Protein AF-A0A1A8FJR5-F1 (afdb_monomer_lite)

Radius of gyration: 19.6 Å; chains: 1; bounding box: 47×23×48 Å

Sequence (75 aa):
LIEDTEDWQPRTGTTQSRSFRILAQLTGTDFMQDPDDENMKKSREKFLTEIQSPRYARLRDWHHDRSARALNIKV

Foldseek 3Di:
DDPPDDAQDDPPPDDDGPVVCVVCVVVVNNPPDDDDPVVVVVVVVVVVVVCVDPVVVVVVVVCVVVVCVVVVHDD

pLDDT: mean 81.81, std 14.22, range [49.28, 96.94]

Organism: NCBI:txid1143690

Secondary structure (DSSP, 8-state):
----SS--SPPTT-SS-HHHHHHHHHHT-TTSPPPPHHHHHHHHHHHHHHHTSHHHHHHHHHHHHHHHHHTT---

Structure (mmCIF, N/CA/C/O backbone):
data_AF-A0A1A8FJR5-F1
#
_entry.id   AF-A0A1A8FJR5-F1
#
loop_
_atom_site.group_PDB
_atom_site.id
_atom_site.type_symbol
_atom_site.label_atom_id
_atom_site.label_alt_id
_atom_site.label_comp_id
_atom_site.label_asym_id
_atom_site.label_entity_id
_atom_site.label_seq_id
_atom_site.pdbx_PDB_ins_code
_atom_site.Cartn_x
_atom_site.Cartn_y
_atom_site.Cartn_z
_atom_site.occupancy
_atom_site.B_iso_or_equiv
_atom_site.auth_seq_id
_atom_site.auth_comp_id
_atom_site.auth_asym_id
_atom_site.auth_atom_id
_atom_site.pdbx_PDB_model_num
ATOM 1 N N . LEU A 1 1 ? -33.445 6.041 6.212 1.00 51.19 1 LEU A N 1
ATOM 2 C CA . LEU A 1 1 ? -32.599 5.197 7.090 1.00 51.19 1 LEU A CA 1
ATOM 3 C C . LEU A 1 1 ? -31.359 4.769 6.323 1.00 51.19 1 LEU A C 1
ATOM 5 O O . LEU A 1 1 ? -31.096 3.590 6.154 1.00 51.19 1 LEU A O 1
ATOM 9 N N . ILE A 1 2 ? -30.651 5.758 5.795 1.00 49.28 2 ILE A N 1
ATOM 10 C CA . ILE A 1 2 ? -29.452 5.554 5.007 1.00 49.28 2 ILE A CA 1
ATOM 11 C C . ILE A 1 2 ? -28.505 6.664 5.466 1.00 49.28 2 ILE A C 1
ATOM 13 O O . ILE A 1 2 ? -28.462 7.741 4.886 1.00 49.28 2 ILE A O 1
ATOM 17 N N . GLU A 1 3 ? -27.826 6.424 6.590 1.00 54.53 3 GLU A N 1
ATOM 18 C CA . GLU A 1 3 ? -26.556 7.089 6.913 1.00 54.53 3 GLU A CA 1
ATOM 19 C C . GLU A 1 3 ? -25.455 6.467 6.029 1.00 54.53 3 GLU A C 1
ATOM 21 O O . GLU A 1 3 ? -24.441 5.963 6.514 1.00 54.53 3 GLU A O 1
ATOM 26 N N . ASP A 1 4 ? -25.685 6.426 4.714 1.00 56.12 4 ASP A N 1
ATOM 27 C CA . ASP A 1 4 ? -24.646 6.089 3.751 1.00 56.12 4 ASP A CA 1
ATOM 28 C C . ASP A 1 4 ? -23.839 7.363 3.548 1.00 56.12 4 ASP A C 1
ATOM 30 O O . ASP A 1 4 ? -24.353 8.328 2.989 1.00 56.12 4 ASP A O 1
ATOM 34 N N . THR A 1 5 ? -22.595 7.372 4.027 1.00 54.34 5 THR A N 1
ATOM 35 C CA . THR A 1 5 ? -21.378 7.772 3.278 1.00 54.34 5 THR A CA 1
ATOM 36 C C . THR A 1 5 ? -20.296 8.474 4.099 1.00 54.34 5 THR A C 1
ATOM 38 O O . THR A 1 5 ? -19.163 8.529 3.628 1.00 54.34 5 THR A O 1
ATOM 41 N N . GLU A 1 6 ? -20.540 8.938 5.325 1.00 53.25 6 GLU A N 1
ATOM 42 C CA . GLU A 1 6 ? -19.575 9.873 5.938 1.00 53.25 6 GLU A CA 1
ATOM 43 C C . GLU A 1 6 ? -18.376 9.251 6.679 1.00 53.25 6 GLU A C 1
ATOM 45 O O . GLU A 1 6 ? -17.519 9.998 7.134 1.00 53.25 6 GLU A O 1
ATOM 50 N N . ASP A 1 7 ? -18.251 7.920 6.808 1.00 57.06 7 ASP A N 1
ATOM 51 C CA . ASP A 1 7 ? -17.267 7.379 7.768 1.00 57.06 7 ASP A CA 1
ATOM 52 C C . ASP A 1 7 ? -16.760 5.953 7.479 1.00 57.06 7 ASP A C 1
ATOM 54 O O . ASP A 1 7 ? -16.820 5.040 8.307 1.00 57.06 7 ASP A O 1
ATOM 58 N N . TRP A 1 8 ? -16.264 5.728 6.260 1.00 61.81 8 TRP A N 1
ATOM 59 C CA . TRP A 1 8 ? -15.563 4.481 5.912 1.00 61.81 8 TRP A CA 1
ATOM 60 C C . TRP A 1 8 ? -14.170 4.383 6.551 1.00 61.81 8 TRP A C 1
ATOM 62 O O . TRP A 1 8 ? -13.582 3.299 6.597 1.00 61.81 8 TRP A O 1
ATOM 72 N N . GLN A 1 9 ? -13.637 5.502 7.044 1.00 61.53 9 GLN A N 1
ATOM 73 C CA . GLN A 1 9 ? -12.353 5.535 7.725 1.00 61.53 9 GLN A CA 1
ATOM 74 C C . GLN A 1 9 ? -12.476 4.959 9.145 1.00 61.53 9 GLN A C 1
ATOM 76 O O . GLN A 1 9 ? -13.506 5.122 9.802 1.00 61.53 9 GLN A O 1
ATOM 81 N N . PRO A 1 10 ? -11.442 4.264 9.645 1.00 59.28 10 PRO A N 1
ATOM 82 C CA . PRO A 1 10 ? -11.401 3.871 11.046 1.00 59.28 10 PRO A CA 1
ATOM 83 C C . PRO A 1 10 ? -11.457 5.129 11.926 1.00 59.28 10 PRO A C 1
ATOM 85 O O . PRO A 1 10 ? -10.667 6.054 11.729 1.00 59.28 10 PRO A O 1
ATOM 88 N N . ARG A 1 11 ? -12.380 5.186 12.895 1.00 60.91 11 ARG A N 1
ATOM 89 C CA . ARG A 1 11 ? -12.390 6.273 13.888 1.00 60.91 11 ARG A CA 1
ATOM 90 C C . ARG A 1 11 ? -11.155 6.178 14.785 1.00 60.91 11 ARG A C 1
ATOM 92 O O . ARG A 1 11 ? -10.629 5.093 15.028 1.00 60.91 11 ARG A O 1
ATOM 99 N N . THR A 1 12 ? -10.702 7.322 15.289 1.00 53.62 12 THR A N 1
ATOM 100 C CA . THR A 1 12 ? -9.532 7.450 16.166 1.00 53.62 12 THR A CA 1
ATOM 101 C C . THR A 1 12 ? -9.599 6.437 17.316 1.00 53.62 12 THR A C 1
ATOM 103 O O . THR A 1 12 ? -10.538 6.467 18.107 1.00 53.62 12 THR A O 1
ATOM 106 N N . GLY A 1 13 ? -8.616 5.534 17.397 1.00 60.53 13 GLY A N 1
ATOM 107 C CA . GLY A 1 13 ? -8.519 4.516 18.453 1.00 60.53 13 GLY A CA 1
ATOM 108 C C . GLY A 1 13 ? -8.960 3.104 18.063 1.00 60.53 13 GLY A C 1
ATOM 109 O O . GLY A 1 13 ? -9.032 2.242 18.933 1.00 60.53 13 GLY A O 1
ATOM 110 N N . THR A 1 14 ? -9.254 2.834 16.788 1.00 64.50 14 THR A N 1
ATOM 111 C CA . THR A 1 14 ? -9.569 1.471 16.355 1.00 64.50 14 THR A CA 1
ATOM 112 C C . THR A 1 14 ? -9.109 1.168 14.930 1.00 64.50 14 THR A C 1
ATOM 114 O O . THR A 1 14 ? -9.221 2.003 14.038 1.00 64.50 14 THR A O 1
ATOM 117 N N . THR A 1 15 ? -8.568 -0.032 14.725 1.00 66.88 15 THR A N 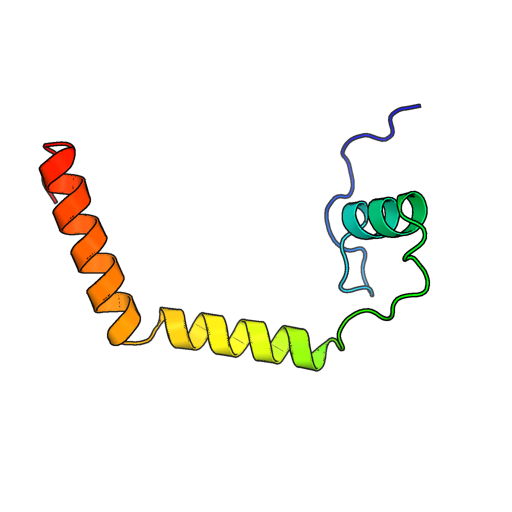1
ATOM 118 C CA . THR A 1 15 ? -7.815 -0.418 13.516 1.00 66.88 15 THR A CA 1
ATOM 119 C C . THR A 1 15 ? -8.699 -1.016 12.417 1.00 66.88 15 THR A C 1
ATOM 121 O O . THR A 1 15 ? -8.313 -1.082 11.251 1.00 66.88 15 THR A O 1
ATOM 124 N N . GLN A 1 16 ? -9.921 -1.409 12.769 1.00 73.69 16 GLN A N 1
ATOM 125 C CA . GLN A 1 16 ? -10.873 -2.065 11.875 1.00 73.69 16 GLN A CA 1
ATOM 126 C C . GLN A 1 16 ? -11.837 -1.042 11.243 1.00 73.69 16 GLN A C 1
ATOM 128 O O . GLN A 1 16 ? -12.180 -0.035 11.860 1.00 73.69 16 GLN A O 1
ATOM 133 N N . SER A 1 17 ? -12.307 -1.264 10.015 1.00 78.31 17 SER A N 1
ATOM 134 C CA . SER A 1 17 ? -13.261 -0.337 9.388 1.00 78.31 17 SER A CA 1
ATOM 135 C C . SER A 1 17 ? -14.671 -0.492 9.970 1.00 78.31 17 SER A C 1
ATOM 137 O O . SER A 1 17 ? -15.079 -1.584 10.377 1.00 78.31 17 SER A O 1
ATOM 139 N N . ARG A 1 18 ? -15.460 0.593 9.964 1.00 77.81 18 ARG A N 1
ATOM 140 C CA . ARG A 1 18 ? -16.873 0.553 10.384 1.00 77.81 18 ARG A CA 1
ATOM 141 C C . ARG A 1 18 ? -17.672 -0.450 9.549 1.00 77.81 18 ARG A C 1
ATOM 143 O O . ARG A 1 18 ? -18.423 -1.237 10.114 1.00 77.81 18 ARG A O 1
ATOM 150 N N . SER A 1 19 ? -17.473 -0.468 8.229 1.00 84.25 19 SER A N 1
ATOM 151 C CA . SER A 1 19 ? -18.157 -1.406 7.329 1.00 84.25 19 SER A CA 1
ATOM 152 C C . SER A 1 19 ? -17.874 -2.859 7.696 1.00 84.25 19 SER A C 1
ATOM 154 O O . SER A 1 19 ? -18.788 -3.676 7.704 1.00 84.25 19 SER A O 1
ATOM 156 N N . PHE A 1 20 ? -16.631 -3.182 8.057 1.00 83.50 20 PHE A N 1
ATOM 157 C CA . PHE A 1 20 ? -16.280 -4.537 8.463 1.00 83.50 20 PHE A CA 1
ATOM 158 C C . PHE A 1 20 ? -16.902 -4.914 9.819 1.00 83.50 20 PHE A C 1
ATOM 160 O O . PHE A 1 20 ? -17.374 -6.035 9.971 1.00 83.50 20 PHE A O 1
ATOM 167 N N . ARG A 1 21 ? -17.023 -3.977 10.772 1.00 82.75 21 ARG A N 1
ATOM 168 C CA . ARG A 1 21 ? -17.781 -4.218 12.020 1.00 82.75 21 ARG A CA 1
ATOM 169 C C . ARG A 1 21 ? -19.260 -4.456 11.798 1.00 82.75 21 ARG A C 1
ATOM 171 O O . ARG A 1 21 ? -19.837 -5.327 12.439 1.00 82.75 21 ARG A O 1
ATOM 178 N N . ILE A 1 22 ? -19.872 -3.688 10.899 1.00 88.00 22 ILE A N 1
ATOM 179 C CA . ILE A 1 22 ? -21.274 -3.889 10.526 1.00 88.00 22 ILE A CA 1
ATOM 180 C C . ILE A 1 22 ? -21.441 -5.289 9.926 1.00 88.00 22 ILE A C 1
ATOM 182 O O . ILE A 1 22 ? -22.346 -6.018 10.323 1.00 88.00 22 ILE A O 1
ATOM 186 N N . LEU A 1 23 ? -20.535 -5.700 9.030 1.00 88.88 23 LEU A N 1
ATOM 187 C CA . LEU A 1 23 ? -20.522 -7.066 8.504 1.00 88.88 23 LEU A CA 1
ATOM 188 C C . LEU A 1 23 ? -20.377 -8.098 9.626 1.00 88.88 23 LEU A C 1
ATOM 190 O O . LEU A 1 23 ? -21.127 -9.069 9.641 1.00 88.88 23 LEU A O 1
ATOM 194 N N . ALA A 1 24 ? -19.486 -7.884 10.595 1.00 89.38 24 ALA A N 1
ATOM 195 C CA . ALA A 1 24 ? -19.318 -8.808 11.711 1.00 89.38 24 ALA A CA 1
ATOM 196 C C . ALA A 1 24 ? -20.613 -8.978 12.525 1.00 89.38 24 ALA A C 1
ATOM 198 O O . ALA A 1 24 ? -20.999 -10.103 12.819 1.00 89.38 24 ALA A O 1
ATOM 199 N N . GLN A 1 25 ? -21.344 -7.896 12.799 1.00 88.62 25 GLN A N 1
ATOM 200 C CA . GLN A 1 25 ? -22.647 -7.969 13.474 1.00 88.62 25 GLN A CA 1
ATOM 201 C C . GLN A 1 25 ? -23.700 -8.712 12.642 1.00 88.62 25 GLN A C 1
ATOM 203 O O . GLN A 1 25 ? -24.417 -9.558 13.169 1.00 88.62 25 GLN A O 1
ATOM 208 N N . LEU A 1 26 ? -23.776 -8.436 11.336 1.00 92.62 26 LEU A N 1
ATOM 209 C CA . LEU A 1 26 ? -24.718 -9.104 10.429 1.00 92.62 26 LEU A CA 1
ATOM 210 C C . LEU A 1 26 ? -24.447 -10.607 10.302 1.00 92.62 26 LEU A C 1
ATOM 212 O O . LEU A 1 26 ? -25.378 -11.389 10.132 1.00 92.62 26 LEU A O 1
ATOM 216 N N . THR A 1 27 ? -23.176 -11.000 10.375 1.00 93.94 27 THR A N 1
ATOM 217 C CA . THR A 1 27 ? -22.743 -12.396 10.218 1.00 93.94 27 THR A CA 1
ATOM 218 C C . THR A 1 27 ? -22.625 -13.129 11.559 1.00 93.94 27 THR A C 1
ATOM 220 O O . THR A 1 27 ? -22.345 -14.325 11.574 1.00 93.94 27 THR A O 1
ATOM 223 N N . GLY A 1 28 ? -22.838 -12.434 12.682 1.00 92.12 28 GLY A N 1
ATOM 224 C CA . GLY A 1 28 ? -22.671 -12.986 14.027 1.00 92.12 28 GLY A CA 1
ATOM 225 C C . GLY A 1 28 ? -21.223 -13.357 14.346 1.00 92.12 28 GLY A C 1
ATOM 226 O O . GLY A 1 28 ? -20.983 -14.380 14.970 1.00 92.12 28 GLY A O 1
ATOM 227 N N . THR A 1 29 ? -20.255 -12.575 13.869 1.00 90.44 29 THR A N 1
ATOM 228 C CA . THR A 1 29 ? -18.813 -12.744 14.120 1.00 90.44 29 THR A CA 1
ATOM 229 C C . THR A 1 29 ? -18.218 -11.556 14.879 1.00 90.44 29 THR A C 1
ATOM 231 O O . THR A 1 29 ? -17.015 -11.316 14.830 1.00 90.44 29 THR A O 1
ATOM 234 N N . ASP A 1 30 ? -19.052 -10.780 15.563 1.00 85.12 30 ASP A N 1
ATOM 235 C CA . ASP A 1 30 ? -18.682 -9.601 16.353 1.00 85.12 30 ASP A CA 1
ATOM 236 C C . ASP A 1 30 ? -17.852 -9.935 17.604 1.00 85.12 30 ASP A C 1
ATOM 238 O O . ASP A 1 30 ? -17.151 -9.074 18.129 1.00 85.12 30 ASP A O 1
ATOM 242 N N . PHE A 1 31 ? -17.873 -11.194 18.046 1.00 82.31 31 PHE A N 1
ATOM 243 C CA . PHE A 1 31 ? -17.027 -11.708 19.126 1.00 82.31 31 PHE A CA 1
ATOM 244 C C . PHE A 1 31 ? -15.608 -12.090 18.676 1.00 82.31 31 PHE A C 1
ATOM 246 O O . PHE A 1 31 ? -14.767 -12.418 19.517 1.00 82.31 31 PHE A O 1
ATOM 253 N N . MET A 1 32 ? -15.335 -12.129 17.366 1.00 83.75 32 MET A N 1
ATOM 254 C CA . MET A 1 32 ? -14.007 -12.480 16.868 1.00 83.75 32 MET A CA 1
ATOM 255 C C . MET A 1 32 ? -13.040 -11.331 17.162 1.00 83.75 32 MET A C 1
ATOM 257 O O . MET A 1 32 ? -13.286 -10.189 16.782 1.00 83.75 32 MET A O 1
ATOM 261 N N . GLN A 1 33 ? -11.939 -11.639 17.849 1.00 72.81 33 GLN A N 1
ATOM 262 C CA . GLN A 1 33 ? -10.917 -10.650 18.173 1.00 72.81 33 GLN A CA 1
ATOM 263 C C . GLN A 1 33 ? -10.225 -10.165 16.895 1.00 72.81 33 GLN A C 1
ATOM 265 O O . GLN A 1 33 ? -9.825 -10.971 16.048 1.00 72.81 33 GLN A O 1
ATOM 270 N N . ASP A 1 34 ? -10.062 -8.848 16.778 1.00 72.38 34 ASP A N 1
ATOM 271 C CA . ASP A 1 34 ? -9.268 -8.2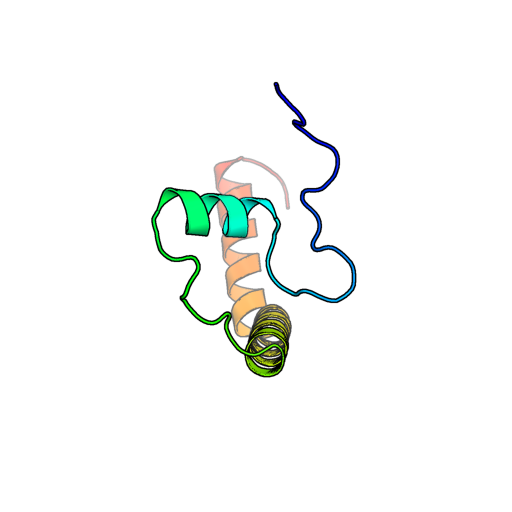54 15.710 1.00 72.38 34 ASP A CA 1
ATOM 272 C C . ASP A 1 34 ? -7.805 -8.721 15.782 1.00 72.38 34 ASP A C 1
ATOM 274 O O . ASP A 1 34 ? -7.272 -8.925 16.877 1.00 72.38 34 ASP A O 1
ATOM 278 N N . PRO A 1 35 ? -7.123 -8.893 14.636 1.00 68.06 35 PRO A N 1
ATOM 279 C CA . PRO A 1 35 ? -5.693 -9.160 14.641 1.00 68.06 35 PRO A CA 1
ATOM 280 C C . PRO A 1 35 ? -4.950 -8.022 15.353 1.00 68.06 35 PRO A C 1
ATOM 282 O O . PRO A 1 35 ? -5.204 -6.854 15.066 1.00 68.06 35 PRO A O 1
ATOM 285 N N . ASP A 1 36 ? -4.011 -8.367 16.241 1.00 75.81 36 ASP A N 1
ATOM 286 C CA . ASP A 1 36 ? -3.235 -7.381 17.002 1.00 75.81 36 ASP A CA 1
ATOM 287 C C . ASP A 1 36 ? -2.613 -6.308 16.093 1.00 75.81 36 ASP A C 1
ATOM 289 O O . ASP A 1 36 ? -2.025 -6.614 15.046 1.00 75.81 36 ASP A O 1
ATOM 293 N N . ASP A 1 37 ? -2.662 -5.051 16.544 1.00 75.94 37 ASP A N 1
ATOM 294 C CA . ASP A 1 37 ? -2.134 -3.885 15.821 1.00 75.94 37 ASP A CA 1
ATOM 295 C C . ASP A 1 37 ? -0.679 -4.069 15.384 1.00 75.94 37 ASP A C 1
ATOM 297 O O . ASP A 1 37 ? -0.288 -3.667 14.285 1.00 75.94 37 ASP A O 1
ATOM 301 N N . GLU A 1 38 ? 0.133 -4.721 16.213 1.00 75.38 38 GLU A N 1
ATOM 302 C CA . GLU A 1 38 ? 1.532 -5.010 15.899 1.00 75.38 38 GLU A CA 1
ATOM 303 C C . GLU A 1 38 ? 1.681 -6.012 14.750 1.00 75.38 38 GLU A C 1
ATOM 305 O O . GLU A 1 38 ? 2.573 -5.878 13.907 1.00 75.38 38 GLU A O 1
ATOM 310 N N . ASN A 1 39 ? 0.772 -6.982 14.641 1.00 81.06 39 ASN A N 1
ATOM 311 C CA . ASN A 1 39 ? 0.773 -7.921 13.527 1.00 81.06 39 ASN A CA 1
ATOM 312 C C . ASN A 1 39 ? 0.358 -7.229 12.220 1.00 81.06 39 ASN A C 1
ATOM 314 O O . ASN A 1 39 ? 0.958 -7.473 11.167 1.00 81.06 39 ASN A O 1
ATOM 318 N N . MET A 1 40 ? -0.604 -6.302 12.282 1.00 79.88 40 MET A N 1
ATOM 319 C CA . MET A 1 40 ? -0.970 -5.471 11.132 1.00 79.88 40 MET A CA 1
ATOM 320 C C . MET A 1 40 ? 0.174 -4.554 10.693 1.00 79.88 40 MET A C 1
ATOM 322 O O . MET A 1 40 ? 0.501 -4.520 9.503 1.00 79.88 40 MET A O 1
ATOM 326 N N . LYS A 1 41 ? 0.831 -3.857 11.629 1.00 83.12 41 LYS A N 1
ATOM 327 C CA . LYS A 1 41 ? 2.001 -3.012 11.335 1.00 83.12 41 LYS A CA 1
ATOM 328 C C . LYS A 1 41 ? 3.121 -3.820 10.687 1.00 83.12 41 LYS A C 1
ATOM 330 O O . LYS A 1 41 ? 3.601 -3.445 9.619 1.00 83.12 41 LYS A O 1
ATOM 335 N N . LYS A 1 42 ? 3.468 -4.974 11.264 1.00 86.44 42 LYS A N 1
ATOM 336 C CA . LYS A 1 42 ? 4.497 -5.876 10.730 1.00 86.44 42 LYS A CA 1
ATOM 337 C C . LYS A 1 42 ? 4.139 -6.416 9.347 1.00 86.44 42 LYS A C 1
ATOM 339 O O . LYS A 1 42 ? 5.002 -6.521 8.479 1.00 86.44 42 LYS A O 1
ATOM 344 N N . SER A 1 43 ? 2.874 -6.762 9.120 1.00 86.88 43 SER A N 1
ATOM 345 C CA . SER A 1 43 ? 2.399 -7.230 7.812 1.00 86.88 43 SER A CA 1
ATOM 346 C C . SER A 1 43 ? 2.488 -6.125 6.759 1.00 86.88 43 SER A C 1
ATOM 348 O O . SER A 1 43 ? 2.963 -6.368 5.649 1.00 86.88 43 SER A O 1
ATOM 350 N N . ARG A 1 44 ? 2.120 -4.892 7.124 1.00 87.44 44 ARG A N 1
ATOM 351 C CA . ARG A 1 44 ? 2.269 -3.714 6.264 1.00 87.44 44 ARG A CA 1
ATOM 352 C C . ARG A 1 44 ? 3.734 -3.429 5.941 1.00 87.44 44 ARG A C 1
ATOM 354 O O . ARG A 1 44 ? 4.058 -3.185 4.786 1.00 87.44 44 ARG A O 1
ATOM 361 N N . GLU A 1 45 ? 4.622 -3.490 6.925 1.00 91.31 45 GLU A N 1
ATOM 362 C CA . GLU A 1 45 ? 6.060 -3.283 6.728 1.00 91.31 45 GLU A CA 1
ATOM 363 C C . GLU A 1 45 ? 6.671 -4.341 5.796 1.00 91.31 45 GLU A C 1
ATOM 365 O O . GLU A 1 45 ? 7.365 -4.004 4.834 1.00 91.31 45 GLU A O 1
ATOM 370 N N . LYS A 1 46 ? 6.346 -5.623 6.006 1.00 91.44 46 LYS A N 1
ATOM 371 C CA . LYS A 1 46 ? 6.750 -6.716 5.105 1.00 91.44 46 LYS A CA 1
ATOM 372 C C . LYS A 1 46 ? 6.272 -6.490 3.673 1.00 91.44 46 LYS A C 1
ATOM 374 O O . LYS A 1 46 ? 7.009 -6.726 2.724 1.00 91.44 46 LYS A O 1
ATOM 379 N N . PHE A 1 47 ? 5.041 -6.020 3.507 1.00 92.38 47 PHE A N 1
ATOM 380 C CA . PHE A 1 47 ? 4.505 -5.717 2.187 1.00 92.38 47 PHE A CA 1
ATOM 381 C C . PHE A 1 47 ? 5.250 -4.556 1.515 1.00 92.38 47 PHE A C 1
ATOM 383 O O . PHE A 1 47 ? 5.630 -4.655 0.350 1.00 92.38 47 PHE A O 1
ATOM 390 N N . LEU A 1 48 ? 5.507 -3.471 2.251 1.00 92.44 48 LEU A N 1
ATOM 391 C CA . LEU A 1 48 ? 6.241 -2.315 1.730 1.00 92.44 48 LEU A CA 1
ATOM 392 C C . LEU A 1 48 ? 7.681 -2.672 1.347 1.00 92.44 48 LEU A C 1
ATOM 394 O O . LEU A 1 48 ? 8.162 -2.235 0.302 1.00 92.44 48 LEU A O 1
ATOM 398 N N . THR A 1 49 ? 8.349 -3.491 2.157 1.00 92.19 49 THR A N 1
ATOM 399 C CA . THR A 1 49 ? 9.702 -3.981 1.860 1.00 92.19 49 THR A CA 1
ATOM 400 C C . THR A 1 49 ? 9.716 -4.912 0.646 1.00 92.19 49 THR A C 1
ATOM 402 O O . THR A 1 49 ? 10.587 -4.770 -0.211 1.00 92.19 49 THR A O 1
ATOM 405 N N . GLU A 1 50 ? 8.719 -5.787 0.485 1.00 92.44 50 GLU A N 1
ATOM 406 C CA . GLU A 1 50 ? 8.591 -6.629 -0.714 1.00 92.44 50 GLU A CA 1
ATOM 407 C C . GLU A 1 50 ? 8.327 -5.799 -1.982 1.00 92.44 50 GLU A C 1
ATOM 409 O O . GLU A 1 50 ? 8.904 -6.086 -3.027 1.00 92.44 50 GLU A O 1
ATOM 414 N N . ILE A 1 51 ? 7.538 -4.719 -1.914 1.00 92.62 51 ILE A N 1
ATOM 415 C CA . ILE A 1 51 ? 7.331 -3.810 -3.061 1.00 92.62 51 ILE A CA 1
ATOM 416 C C . ILE A 1 51 ? 8.633 -3.129 -3.499 1.00 92.62 51 ILE A C 1
ATOM 418 O O . 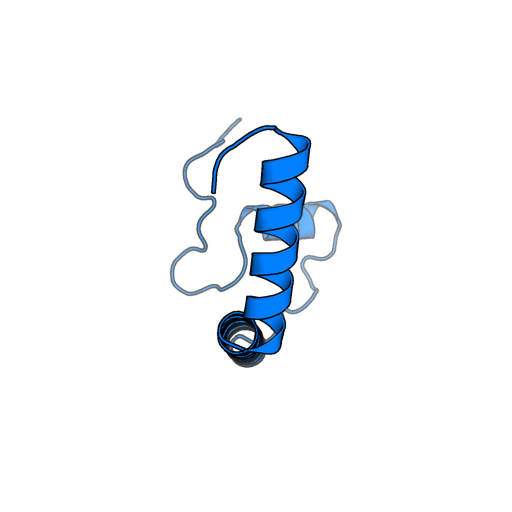ILE A 1 51 ? 8.812 -2.830 -4.685 1.00 92.62 51 ILE A O 1
ATOM 422 N N . GLN A 1 52 ? 9.532 -2.865 -2.554 1.00 92.50 52 GLN A N 1
ATOM 423 C CA . GLN A 1 52 ? 10.850 -2.287 -2.823 1.00 92.50 52 GLN A CA 1
ATOM 424 C C . GLN A 1 52 ? 11.884 -3.347 -3.233 1.00 92.50 52 GLN A C 1
ATOM 426 O O . GLN A 1 52 ? 12.996 -3.004 -3.631 1.00 92.50 52 GLN A O 1
ATOM 431 N N . SER A 1 53 ? 11.531 -4.634 -3.174 1.00 95.12 53 SER A N 1
ATOM 432 C CA . SER A 1 53 ? 12.432 -5.731 -3.506 1.00 95.12 53 SER A CA 1
ATOM 433 C C . SER A 1 53 ? 12.793 -5.742 -4.999 1.00 95.12 53 SER A C 1
ATOM 435 O O . SER A 1 53 ? 11.911 -5.586 -5.856 1.00 95.12 53 SER A O 1
ATOM 437 N N . PRO A 1 54 ? 14.054 -6.066 -5.354 1.00 96.62 54 PRO A N 1
ATOM 438 C CA . PRO A 1 54 ? 14.460 -6.284 -6.744 1.00 96.62 54 PRO A CA 1
ATOM 439 C C . PRO A 1 54 ? 13.623 -7.351 -7.460 1.00 96.62 54 PRO A C 1
ATOM 441 O O . PRO A 1 54 ? 13.456 -7.317 -8.680 1.00 96.62 54 PRO A O 1
ATOM 444 N N . ARG A 1 55 ? 13.079 -8.323 -6.713 1.00 95.50 55 ARG A N 1
ATOM 445 C CA . ARG A 1 55 ? 12.183 -9.341 -7.271 1.00 95.5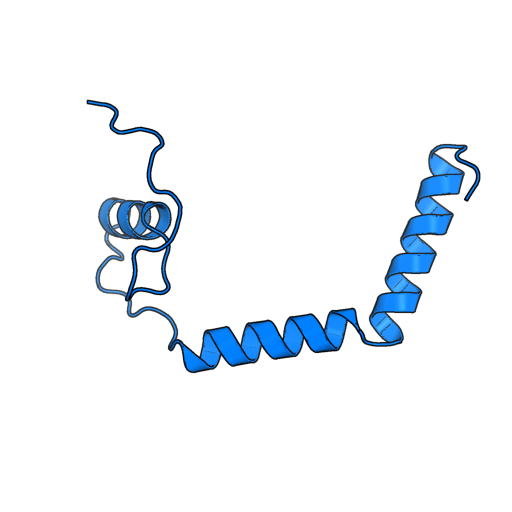0 55 ARG A CA 1
ATOM 446 C C . ARG A 1 55 ? 10.884 -8.717 -7.781 1.00 95.50 55 ARG A C 1
ATOM 448 O O . ARG A 1 55 ? 10.496 -9.010 -8.911 1.00 95.50 55 ARG A O 1
ATOM 455 N N . TYR A 1 56 ? 10.244 -7.872 -6.975 1.00 96.19 56 TYR A N 1
ATOM 456 C CA . TYR A 1 56 ? 8.999 -7.209 -7.351 1.00 96.19 56 TYR A CA 1
ATOM 457 C C . TYR A 1 56 ? 9.216 -6.207 -8.488 1.00 96.19 56 TYR A C 1
ATOM 459 O O . TYR A 1 56 ? 8.405 -6.170 -9.407 1.00 96.19 56 TYR A O 1
ATOM 467 N N . ALA A 1 57 ? 10.331 -5.464 -8.482 1.00 95.25 57 ALA A N 1
ATOM 468 C CA . ALA A 1 57 ? 10.688 -4.556 -9.576 1.00 95.25 57 ALA A CA 1
ATOM 469 C C . ALA A 1 57 ? 10.718 -5.281 -10.933 1.00 95.25 57 ALA A C 1
ATOM 471 O O . ALA A 1 57 ? 10.009 -4.892 -11.855 1.00 95.25 57 ALA A O 1
ATOM 472 N N . ARG A 1 58 ? 11.418 -6.423 -11.019 1.00 96.75 58 ARG A N 1
ATOM 473 C CA . ARG A 1 58 ? 11.465 -7.230 -12.253 1.00 96.75 58 ARG A CA 1
ATOM 474 C C . ARG A 1 58 ? 10.093 -7.724 -12.704 1.00 96.75 58 ARG A C 1
ATOM 476 O O . ARG A 1 58 ? 9.804 -7.721 -13.896 1.00 96.75 58 ARG A O 1
ATOM 483 N N . LEU A 1 59 ? 9.256 -8.171 -11.766 1.00 96.38 59 LEU A N 1
ATOM 484 C CA . LEU A 1 59 ? 7.904 -8.632 -12.084 1.00 96.38 59 LEU A CA 1
ATOM 485 C C . LEU A 1 59 ? 7.040 -7.478 -12.614 1.00 96.38 59 LEU A C 1
ATOM 487 O O . LEU A 1 59 ? 6.343 -7.640 -13.614 1.00 96.38 59 LEU A O 1
ATOM 491 N N . ARG A 1 60 ? 7.122 -6.312 -11.968 1.00 95.56 60 ARG A N 1
ATOM 492 C CA . ARG A 1 60 ? 6.427 -5.087 -12.371 1.00 95.56 60 ARG A CA 1
ATOM 493 C C . ARG A 1 60 ? 6.824 -4.670 -13.789 1.00 95.56 60 ARG A C 1
ATOM 495 O O . ARG A 1 60 ? 5.944 -4.488 -14.624 1.00 95.56 60 ARG A O 1
ATOM 502 N N . ASP A 1 61 ? 8.123 -4.606 -14.074 1.00 96.38 61 ASP A N 1
ATOM 503 C CA . ASP A 1 61 ? 8.645 -4.203 -15.385 1.00 96.38 61 ASP A CA 1
ATOM 504 C C . ASP A 1 61 ? 8.241 -5.188 -16.487 1.00 96.38 61 ASP A C 1
ATOM 506 O O . ASP A 1 61 ? 7.825 -4.779 -17.572 1.00 96.38 61 ASP A O 1
ATOM 510 N N . TRP A 1 62 ? 8.274 -6.492 -16.193 1.00 96.69 62 TRP A N 1
ATOM 511 C CA . TRP A 1 62 ? 7.805 -7.519 -17.123 1.00 96.69 62 TRP A CA 1
ATOM 512 C C . TRP A 1 62 ? 6.325 -7.343 -17.478 1.00 96.69 62 TRP A C 1
ATOM 514 O O . TRP A 1 62 ? 5.950 -7.400 -18.651 1.00 96.69 62 TRP A O 1
ATOM 524 N N . HIS A 1 63 ? 5.477 -7.104 -16.474 1.00 96.94 63 HIS A N 1
ATOM 525 C CA . HIS A 1 63 ? 4.058 -6.850 -16.706 1.00 96.94 63 HIS A CA 1
ATOM 526 C C . HIS A 1 63 ? 3.834 -5.552 -17.486 1.00 96.94 63 HIS A C 1
ATOM 528 O O . HIS A 1 63 ? 2.975 -5.537 -18.369 1.00 96.94 63 HIS A O 1
ATOM 534 N N . HIS A 1 64 ? 4.592 -4.489 -17.201 1.00 95.44 64 HIS A N 1
ATOM 535 C CA . HIS A 1 64 ? 4.498 -3.219 -17.921 1.00 95.44 64 HIS A CA 1
ATOM 536 C C . HIS A 1 64 ? 4.841 -3.372 -19.407 1.00 95.44 64 HIS A C 1
ATOM 538 O O . HIS A 1 64 ? 4.015 -3.014 -20.245 1.00 95.44 64 HIS A O 1
ATOM 544 N N . ASP A 1 65 ? 5.990 -3.964 -19.748 1.00 94.56 65 ASP A N 1
ATOM 545 C CA . ASP A 1 65 ? 6.394 -4.177 -21.147 1.00 94.56 65 ASP A CA 1
ATOM 546 C C . ASP A 1 65 ? 5.401 -5.089 -21.885 1.00 94.56 65 ASP A C 1
ATOM 548 O O . ASP A 1 65 ? 4.943 -4.765 -22.983 1.00 94.56 65 ASP A O 1
ATOM 552 N N . ARG A 1 66 ? 4.973 -6.192 -21.251 1.00 93.56 66 ARG A N 1
ATOM 553 C CA . ARG A 1 66 ? 3.968 -7.095 -21.832 1.00 93.56 66 ARG A CA 1
ATOM 554 C C . ARG A 1 66 ? 2.648 -6.377 -22.109 1.00 93.56 66 ARG A C 1
ATOM 556 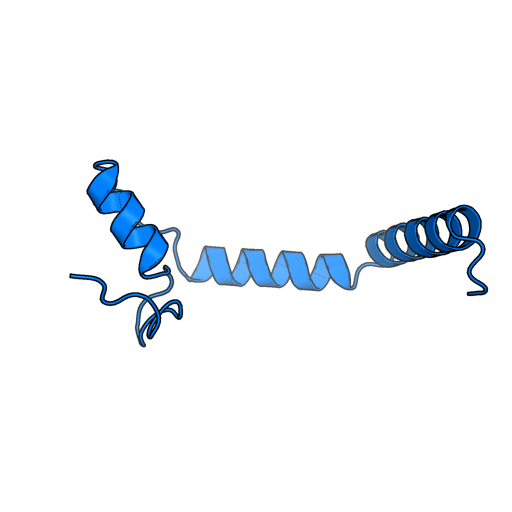O O . ARG A 1 66 ? 2.062 -6.573 -23.173 1.00 93.56 66 ARG A O 1
ATOM 563 N N . SER A 1 67 ? 2.174 -5.578 -21.156 1.00 94.88 67 SER A N 1
ATOM 564 C CA . SER A 1 67 ? 0.900 -4.861 -21.276 1.00 94.88 67 SER A CA 1
ATOM 565 C C . SER A 1 67 ? 0.980 -3.773 -22.338 1.00 94.88 67 SER A C 1
ATOM 567 O O . SER A 1 67 ? 0.079 -3.656 -23.162 1.00 94.88 67 SER A O 1
ATOM 569 N N . ALA A 1 68 ? 2.080 -3.023 -22.379 1.00 94.81 68 ALA A N 1
ATOM 570 C CA . ALA A 1 68 ? 2.277 -1.981 -23.372 1.00 94.81 68 ALA A CA 1
ATOM 571 C C . ALA A 1 68 ? 2.304 -2.541 -24.797 1.00 94.81 68 ALA A C 1
ATOM 573 O O . ALA A 1 68 ? 1.628 -2.008 -25.674 1.00 94.81 68 ALA A O 1
ATOM 574 N N . ARG A 1 69 ? 2.982 -3.677 -25.018 1.00 92.88 69 ARG A N 1
ATOM 575 C CA . ARG A 1 69 ? 2.957 -4.377 -26.312 1.00 92.88 69 ARG A CA 1
ATOM 576 C C . ARG A 1 69 ? 1.559 -4.851 -26.688 1.00 92.88 69 ARG A C 1
ATOM 578 O O . ARG A 1 69 ? 1.153 -4.662 -27.828 1.00 92.88 69 ARG A O 1
ATOM 585 N N . ALA A 1 70 ? 0.829 -5.449 -25.744 1.00 94.69 70 ALA A N 1
ATOM 586 C CA . ALA A 1 70 ? -0.532 -5.931 -25.981 1.00 94.69 70 ALA A CA 1
ATOM 587 C C . ALA A 1 70 ? -1.511 -4.797 -26.324 1.00 94.69 70 ALA A C 1
ATOM 589 O O . ALA A 1 70 ? -2.470 -5.016 -27.057 1.00 94.69 70 ALA A O 1
ATOM 590 N N . LEU A 1 71 ? -1.262 -3.596 -25.800 1.00 94.06 71 LEU A N 1
ATOM 591 C CA . LEU A 1 71 ? -2.092 -2.411 -26.007 1.00 94.06 71 LEU A CA 1
ATOM 592 C C . LEU A 1 71 ? -1.540 -1.460 -27.084 1.00 94.06 71 LEU A C 1
ATOM 594 O O . LEU A 1 71 ? -2.092 -0.379 -27.269 1.00 94.06 71 LEU A O 1
ATOM 598 N N . ASN A 1 72 ? -0.460 -1.829 -27.786 1.00 90.75 72 ASN A N 1
ATOM 599 C CA . ASN A 1 72 ? 0.239 -0.977 -28.759 1.00 90.75 72 ASN A CA 1
ATOM 600 C C . ASN A 1 72 ? 0.651 0.408 -28.208 1.00 90.75 72 ASN A C 1
ATOM 602 O O . ASN A 1 72 ? 0.727 1.393 -28.946 1.00 90.75 72 ASN A O 1
ATOM 606 N N . ILE A 1 73 ? 0.953 0.483 -26.913 1.00 86.12 73 ILE A N 1
ATOM 607 C CA . ILE A 1 73 ? 1.432 1.689 -26.235 1.00 86.12 73 ILE A CA 1
ATOM 608 C C . ILE A 1 73 ? 2.963 1.698 -26.300 1.00 86.12 73 ILE A C 1
ATOM 610 O O . ILE A 1 73 ? 3.608 0.681 -26.045 1.00 86.12 73 ILE A O 1
ATOM 614 N N . LYS A 1 74 ? 3.565 2.842 -26.642 1.00 77.25 74 LYS A N 1
ATOM 615 C CA . LYS A 1 74 ? 5.015 3.030 -26.493 1.00 77.25 74 LYS A CA 1
ATOM 616 C C . LYS A 1 74 ? 5.327 3.273 -25.016 1.00 77.25 74 LYS A C 1
ATOM 618 O O . LYS A 1 74 ? 4.784 4.215 -24.443 1.00 77.25 74 LYS A O 1
ATOM 623 N N . VAL A 1 75 ? 6.155 2.405 -24.438 1.00 66.19 75 VAL A N 1
ATOM 624 C CA . VAL A 1 75 ? 6.781 2.600 -23.118 1.00 66.19 75 VAL A CA 1
ATOM 625 C C . VAL A 1 75 ? 7.933 3.581 -23.247 1.00 66.19 75 VAL A C 1
ATOM 627 O O . VAL A 1 75 ? 8.650 3.484 -24.271 1.00 66.19 75 VAL A O 1
#

=== Feature glossary ===
The record interleaves many kinds of information about one protein. Here is each kind framed as the question it answers.

Q: Are the domains correctly placed relative to each other?
A: Predicted aligned error is AlphaFold's pairwise confidence. Unlike pLDDT (per-residue), PAE is per-residue-pair and captures whether two parts of the structure are correctly placed relative to each other. Units are ångströms of expected positional error.

Q: Which residues are in helices, strands, or loops?
A: Eight-state secondary structure (DSSP): H is the canonical α-helix, G the tighter 3₁₀-helix, I the wider π-helix; E/B are β-structure, T and S are turns and bends, and '-' is everything else. DSSP derives these from the pattern of main-chain N–H···O=C hydrogen bonds, not from the sequence.

Q: What if only a Cα trace is available?
A: P-SEA three-state annotation labels each residue as helix, strand, or coil based purely on the geometry of the Cα trace. It serves as a fallback when the full backbone (and thus DSSP) is unavailable.

Q: What are the backbone torsion angles?
A: φ (phi) and ψ (psi) are the two rotatable backbone dihedrals per residue: φ is the C(i-1)–N–Cα–C torsion, ψ is the N–Cα–C–N(i+1) torsion, both in degrees on (−180°, 180°]. α-helical residues cluster near (−60°, −45°); β-strand residues near (−120°, +130°). A Ramachandran plot is simply a scatter of (φ, ψ) for every residue.

Q: What known structures does this most resemble?
A: Structural nearest neighbors (via Foldseek easy-search vs the PDB). Reported per hit: target PDB id, E-value, and alignment TM-score. A TM-score above ~0.5 is the conventional threshold for 'same fold'.

Q: What family and function is it annotated with?
A: Database cross-references. InterPro integrates a dozen domain/family signature databases into unified entries with residue-range hits. GO terms attach function/process/location labels with evidence codes. CATH codes position the fold in a four-level structural taxonomy. Organism is the NCBI-taxonomy species name.

Q: Which residues are buried vs exposed?
A: Solvent accessibility: the surface area of each residue that a 1.4 Å water probe can touch, in Å². When only backbone atoms are present the absolute values are lower than full-atom SASA (side chains contribute most of the area) and are flagged as backbone-only.

Q: What do the diagnostic plots show?
A: Three diagnostic plots accompany the record. The Cα contact map visualizes the tertiary structure as a 2D adjacency matrix (8 Å cutoff, sequence-local contacts suppressed). The Ramachandran plot shows the distribu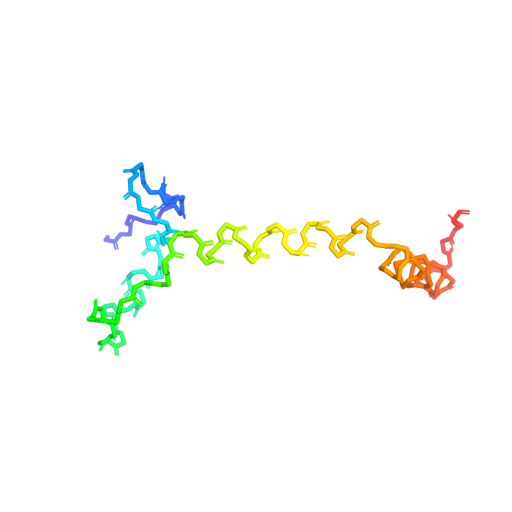tion of backbone (φ, ψ) torsions, with points in the α and β basins reflecting secondary structure content. The PAE plot shows AlphaFold's inter-residue confidence as a color matrix.

Q: What is the amino-acid chain?
A: The amino-acid sequence is the protein's primary structure: the linear order of residues from the N-terminus to the C-terminus, written in one-letter code. Everything else here — the 3D coordinates, the secondary structure, the domain annotations — is ultimately a consequence of this string.

Q: What do the rendered images show?
A: The six renders are orthographic views along the three Cartesian axes in both directions. Representation (cartoon, sticks, or surface) and color scheme (sequence-rainbow or by-chain) vary across proteins so the training set covers all the common visualization conventions.

Q: Where is each backbone atom in 3D?
A: The mmCIF table is the protein's shape written out atom by atom. For each backbone N, Cα, C, and carbonyl O, it records an (x, y, z) coordinate triple in Å plus the residue type, chain letter, and residue number.

Q: How mobile is each atom in the crystal?
A: For experimental (PDB) structures, the B-factor (temperature factor) quantifies the positional spread of each atom in the crystal — a combination of thermal vibration and static disorder — in units of Å². High B-factors mark flexible loops or poorly resolved regions; low B-factors mark the rigid, well-ordered core.

Q: How big and how compact is the whole molecule?
A: Three whole-structure scalars: the radius of gyration (RMS distance of Cα from centroid, in Å), the count of Cα–Cα contacts (pairs closer than 8 Å and separated by more than four residues in sequence — i.e. tertiary, not local, contacts), and the bounding-box dimensions. Together they distinguish compact globular folds from extended fibres or disordered chains.

Q: What does the local fold look like, residue by residue?
A: A 3Di character summarizes, for each residue, the relative orientation of the Cα frame of its nearest spatial neighbor. Because it encodes fold topology rather than chemistry, 3Di alignments detect remote structural similarity that sequence alignment misses.

Q: How confident is the AlphaFold model at each residue?
A: For AlphaFold models, the B-factor field carries pLDDT — the model's own estimate of local accuracy on a 0–100 scale. Regions with pLDDT<50 should be treated as essentially unmodeled; they often correspond to intrinsically disordered segments.